Protein AF-A0A2X3K060-F1 (afdb_monomer)

Radius of gyration: 21.38 Å; Cα contacts (8 Å, |Δi|>4): 29; chains: 1; bounding box: 32×46×53 Å

Secondary structure (DSSP, 8-state):
-HHHHHHHHSS--HHHHHHHHHHHHSHHHHHHHHHHHHHHHHHHHHHHHHHHHHHHHTT-SS--THHHH--SS-------TTS-HHHHHHHHTTS--SS----------

pLDDT: mean 72.12, std 21.75, range [24.77, 96.31]

Organism: Escherichia coli (NCBI:txid562)

Sequence (109 aa):
MKAAIRANYSNPPAHGASVVATILSNDALRAIWEQELTDMRQRIQRMRQLFVNTLQEKGANRDFSFIIKQNGMFSFSGPDKRTSAASARRVWRICGCFWSRKCGRDDTR

InterPro domains:
  IPR000796 Aspartate/other aminotransferase [PTHR11879] (1-81)
  IPR004839 Aminotransferase, class I/classII, large domain [PF00155] (1-87)
  IPR015421 Pyridoxal phosphate-dependent transferase, major domain [G3DSA:3.40.640.10] (1-41)
  IPR015422 Pyridoxal phosphate-dependent transferase, small domain [G3DSA:3.90.1150.10] (42-82)
  IPR015424 Pyridoxal phosphate-dependent transferase [SSF53383] (2-81)

Structure (mmCIF, N/CA/C/O backbone):
data_AF-A0A2X3K060-F1
#
_entry.id   AF-A0A2X3K060-F1
#
loop_
_atom_site.group_PDB
_atom_site.id
_atom_site.type_symbol
_atom_site.label_atom_id
_atom_site.label_alt_id
_atom_site.label_comp_id
_atom_site.label_asym_id
_atom_site.label_entity_id
_atom_site.label_seq_id
_atom_site.pdbx_PDB_ins_code
_atom_site.Cartn_x
_atom_site.Cartn_y
_atom_site.Cartn_z
_atom_site.occupancy
_atom_site.B_iso_or_equiv
_atom_site.auth_seq_id
_atom_site.auth_comp_id
_atom_site.auth_asym_id
_atom_site.auth_atom_id
_atom_site.pdbx_PDB_model_num
ATOM 1 N N . MET A 1 1 ? -0.025 16.633 -23.215 1.00 60.78 1 MET A N 1
ATOM 2 C CA . MET A 1 1 ? 0.794 16.226 -22.045 1.00 60.78 1 MET A CA 1
ATOM 3 C C . MET A 1 1 ? 2.287 16.555 -22.195 1.00 60.78 1 MET A C 1
ATOM 5 O O . MET A 1 1 ? 2.827 17.188 -21.300 1.00 60.78 1 MET A O 1
ATOM 9 N N . LYS A 1 2 ? 2.953 16.229 -23.321 1.00 62.44 2 LYS A N 1
ATOM 10 C CA . LYS A 1 2 ? 4.398 16.504 -23.537 1.00 62.44 2 LYS A CA 1
ATOM 11 C C . LYS A 1 2 ? 4.820 17.985 -23.414 1.00 62.44 2 LYS A C 1
ATOM 13 O O . LYS A 1 2 ? 5.888 18.257 -22.877 1.00 62.44 2 LYS A O 1
ATOM 18 N N . ALA A 1 3 ? 3.989 18.934 -23.861 1.00 73.38 3 ALA A N 1
ATOM 19 C CA . ALA A 1 3 ? 4.307 20.369 -23.804 1.00 73.38 3 ALA A CA 1
ATOM 20 C C . ALA A 1 3 ? 4.412 20.921 -22.365 1.00 73.38 3 ALA A C 1
ATOM 22 O O . ALA A 1 3 ? 5.342 21.659 -22.060 1.00 73.38 3 ALA A O 1
ATOM 23 N N . ALA A 1 4 ? 3.516 20.503 -21.463 1.00 71.19 4 ALA A N 1
ATOM 24 C CA . ALA A 1 4 ? 3.521 20.936 -20.061 1.00 71.19 4 ALA A CA 1
ATOM 25 C C . ALA A 1 4 ? 4.724 20.383 -19.273 1.00 71.19 4 ALA A C 1
ATOM 27 O O . ALA A 1 4 ? 5.304 21.084 -18.454 1.00 71.19 4 ALA A O 1
ATOM 28 N N . ILE A 1 5 ? 5.138 19.145 -19.565 1.00 76.06 5 ILE A N 1
ATOM 29 C CA . ILE A 1 5 ? 6.304 18.493 -18.944 1.00 76.06 5 ILE A CA 1
ATOM 30 C C . ILE A 1 5 ? 7.594 19.234 -19.306 1.00 76.06 5 ILE A C 1
ATOM 32 O O . ILE A 1 5 ? 8.395 19.562 -18.431 1.00 76.06 5 ILE A O 1
ATOM 36 N N . ARG A 1 6 ? 7.755 19.561 -20.595 1.00 74.19 6 ARG A N 1
ATOM 37 C CA . ARG A 1 6 ? 8.917 20.301 -21.099 1.00 74.19 6 ARG A CA 1
ATOM 38 C C . ARG A 1 6 ? 9.041 21.687 -20.468 1.00 74.19 6 ARG A C 1
ATOM 40 O O . ARG A 1 6 ? 10.147 22.091 -20.136 1.00 74.19 6 ARG A O 1
ATOM 47 N N . ALA A 1 7 ? 7.916 22.376 -20.283 1.00 75.31 7 ALA A N 1
ATOM 48 C CA . ALA A 1 7 ? 7.878 23.708 -19.685 1.00 75.31 7 ALA A CA 1
ATOM 49 C C . ALA A 1 7 ? 8.107 23.714 -18.162 1.00 75.31 7 ALA A C 1
ATOM 51 O O . ALA A 1 7 ? 8.537 24.728 -17.627 1.00 75.31 7 ALA A O 1
ATOM 52 N N . ASN A 1 8 ? 7.810 22.615 -17.460 1.00 78.38 8 ASN A N 1
ATOM 53 C CA . ASN A 1 8 ? 7.853 22.573 -15.997 1.00 78.38 8 ASN A CA 1
ATOM 54 C C . ASN A 1 8 ? 9.169 21.988 -15.454 1.00 78.38 8 ASN A C 1
ATOM 56 O O . ASN A 1 8 ? 9.766 22.559 -14.549 1.00 78.38 8 ASN A O 1
ATOM 60 N N . TYR A 1 9 ? 9.646 20.877 -16.025 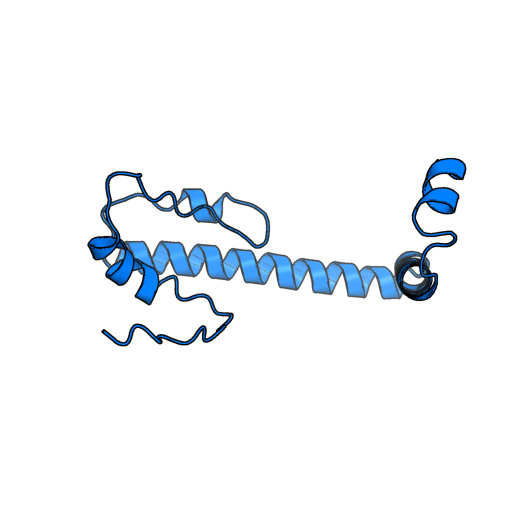1.00 79.06 9 TYR A N 1
ATOM 61 C CA . TYR A 1 9 ? 10.873 20.208 -15.565 1.00 79.06 9 TYR A CA 1
ATOM 62 C C . TYR A 1 9 ? 11.679 19.541 -16.696 1.00 79.06 9 TYR A C 1
ATOM 64 O O . TYR A 1 9 ? 12.569 18.735 -16.436 1.00 79.06 9 TYR A O 1
ATOM 72 N N . SER A 1 10 ? 11.406 19.896 -17.958 1.00 77.88 10 SER A N 1
ATOM 73 C CA . SER A 1 10 ? 12.077 19.398 -19.170 1.00 77.88 10 SER A CA 1
ATOM 74 C C . SER A 1 10 ? 11.912 17.895 -19.424 1.00 77.88 10 SER A C 1
ATOM 76 O O . SER A 1 10 ? 11.109 17.502 -20.276 1.00 77.88 10 SER A O 1
ATOM 78 N N . ASN A 1 11 ? 12.643 17.055 -18.688 1.00 66.19 11 ASN A N 1
ATOM 79 C CA . ASN A 1 11 ? 12.647 15.607 -18.850 1.00 66.19 11 ASN A CA 1
ATOM 80 C C . ASN A 1 11 ? 12.475 14.922 -17.484 1.00 66.19 11 ASN A C 1
ATOM 82 O O . ASN A 1 11 ? 13.219 15.239 -16.554 1.00 66.19 11 ASN A O 1
ATOM 86 N N . PRO A 1 12 ? 11.512 13.995 -17.322 1.00 75.50 12 PRO A N 1
ATOM 87 C CA . PRO A 1 12 ? 11.339 13.274 -16.065 1.00 75.50 12 PRO A CA 1
ATOM 88 C C . PRO A 1 12 ? 12.579 12.443 -15.696 1.00 75.50 12 PRO A C 1
ATOM 90 O O . PRO A 1 12 ? 13.260 11.923 -16.584 1.00 75.50 12 PRO A O 1
ATOM 93 N N . PRO A 1 13 ? 12.854 12.257 -14.391 1.00 79.88 13 PRO A N 1
ATOM 94 C CA . PRO A 1 13 ? 13.937 11.395 -13.930 1.00 79.88 13 PRO A CA 1
ATOM 95 C C . PRO A 1 13 ? 13.685 9.939 -14.350 1.00 79.88 13 PRO A C 1
ATOM 97 O O . PRO A 1 13 ? 12.710 9.311 -13.940 1.00 79.88 13 PRO A O 1
ATOM 100 N N . ALA A 1 14 ? 14.581 9.397 -15.177 1.00 79.75 14 ALA A N 1
ATOM 101 C CA . ALA A 1 14 ? 14.394 8.099 -15.829 1.00 79.75 14 ALA A CA 1
ATOM 102 C C . ALA A 1 14 ? 14.620 6.894 -14.900 1.00 79.75 14 ALA A C 1
ATOM 104 O O . ALA A 1 14 ? 14.029 5.836 -15.106 1.00 79.75 14 ALA A O 1
ATOM 105 N N . HIS A 1 15 ? 15.462 7.039 -13.873 1.00 82.69 15 HIS A N 1
ATOM 106 C CA . HIS A 1 15 ? 15.912 5.903 -13.067 1.00 82.69 15 HIS A CA 1
ATOM 107 C C . HIS A 1 15 ? 14.765 5.217 -12.308 1.00 82.69 15 HIS A C 1
ATOM 109 O O . HIS A 1 15 ? 14.599 4.007 -12.424 1.00 82.69 15 HIS A O 1
ATOM 115 N N . GLY A 1 16 ? 13.917 5.980 -11.608 1.00 85.94 16 GLY A N 1
ATOM 116 C CA . GLY A 1 16 ? 12.787 5.411 -10.863 1.00 85.94 16 GLY A CA 1
ATOM 117 C C . GLY A 1 16 ? 11.764 4.720 -11.769 1.00 85.94 16 GLY A C 1
ATOM 118 O O . GLY A 1 16 ? 11.301 3.626 -11.462 1.00 85.94 16 GLY A O 1
ATOM 119 N N . ALA A 1 17 ? 11.470 5.318 -12.927 1.00 86.81 17 ALA A N 1
ATOM 120 C CA . ALA A 1 17 ? 10.583 4.715 -13.919 1.00 86.81 17 ALA A CA 1
ATOM 121 C C . ALA A 1 17 ? 11.170 3.416 -14.502 1.00 86.81 17 ALA A C 1
ATOM 123 O O . ALA A 1 17 ? 10.441 2.445 -14.678 1.00 86.81 17 ALA A O 1
ATOM 124 N N . SER A 1 18 ? 12.484 3.378 -14.747 1.00 88.00 18 SER A N 1
ATOM 125 C CA . SER A 1 18 ? 13.189 2.190 -15.246 1.00 88.00 18 SER A CA 1
ATOM 126 C C . SER A 1 18 ? 13.178 1.030 -14.243 1.00 88.00 18 SER A C 1
ATOM 128 O O . SER A 1 18 ? 12.918 -0.115 -14.618 1.00 88.00 18 SER A O 1
ATOM 130 N N . VAL A 1 19 ? 13.373 1.318 -12.951 1.00 90.31 19 VAL A N 1
ATOM 131 C CA . VAL A 1 19 ? 13.289 0.305 -11.884 1.00 90.31 19 VAL A CA 1
ATOM 132 C C . VAL A 1 19 ? 11.882 -0.286 -11.811 1.00 90.31 19 VAL A C 1
ATOM 134 O O . VAL A 1 19 ? 11.726 -1.505 -11.836 1.00 90.31 19 VAL A O 1
ATOM 137 N N . VAL A 1 20 ? 10.849 0.562 -11.796 1.00 90.81 20 VAL A N 1
ATOM 138 C CA . VAL A 1 20 ? 9.452 0.100 -11.776 1.00 90.81 20 VAL A CA 1
ATOM 139 C C . VAL A 1 20 ? 9.122 -0.709 -13.033 1.00 90.81 20 VAL A C 1
ATOM 141 O O . VAL A 1 20 ? 8.498 -1.761 -12.931 1.00 90.81 20 VAL A O 1
ATOM 144 N N . ALA A 1 21 ? 9.583 -0.277 -14.210 1.00 90.88 21 ALA A N 1
ATOM 145 C CA . ALA A 1 21 ? 9.387 -1.020 -15.452 1.00 90.88 21 ALA A CA 1
ATOM 146 C C . ALA A 1 21 ? 10.057 -2.404 -15.411 1.00 90.88 21 ALA A C 1
ATOM 148 O O . ALA A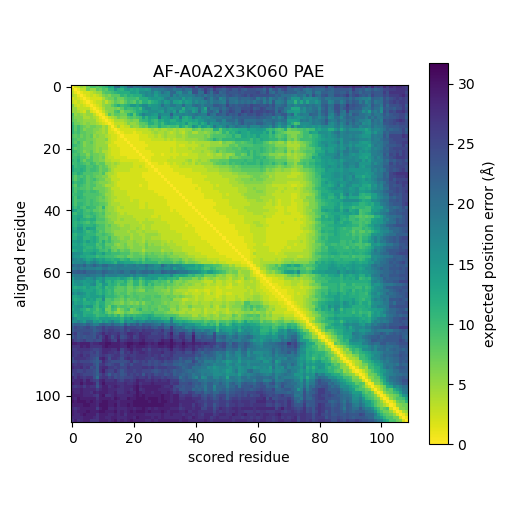 1 21 ? 9.444 -3.390 -15.813 1.00 90.88 21 ALA A O 1
ATOM 149 N N . THR A 1 22 ? 11.278 -2.500 -14.877 1.00 91.19 22 THR A N 1
ATOM 150 C CA . THR A 1 22 ? 11.992 -3.778 -14.704 1.0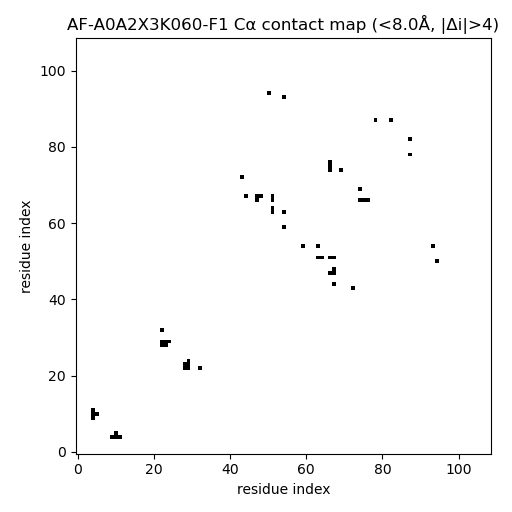0 91.19 22 THR A CA 1
ATOM 151 C C . THR A 1 22 ? 11.231 -4.730 -13.780 1.00 91.19 22 THR A C 1
ATOM 153 O O . THR A 1 22 ? 11.065 -5.901 -14.105 1.00 91.19 22 THR A O 1
ATOM 156 N N . ILE A 1 23 ? 10.719 -4.229 -12.652 1.00 92.12 23 ILE A N 1
ATOM 157 C CA . ILE A 1 23 ? 9.966 -5.042 -11.686 1.00 92.12 23 ILE A CA 1
ATOM 158 C C . ILE A 1 23 ? 8.647 -5.535 -12.293 1.00 92.12 23 ILE A C 1
ATOM 160 O O . ILE A 1 23 ? 8.299 -6.698 -12.135 1.00 92.12 23 ILE A O 1
ATOM 164 N N . LEU A 1 24 ? 7.916 -4.668 -13.002 1.00 92.12 24 LEU A N 1
ATOM 165 C CA . LEU A 1 24 ? 6.592 -4.999 -13.539 1.00 92.12 24 LEU A CA 1
ATOM 166 C C . LEU A 1 24 ? 6.625 -5.825 -14.834 1.00 92.12 24 LEU A C 1
ATOM 168 O O . LEU A 1 24 ? 5.611 -6.430 -15.172 1.00 92.12 24 LEU A O 1
ATOM 172 N N . SER A 1 25 ? 7.746 -5.831 -15.561 1.00 93.75 25 SER A N 1
ATOM 173 C CA . SER A 1 25 ? 7.914 -6.597 -16.809 1.00 93.75 25 SER A CA 1
ATOM 174 C C . SER A 1 25 ? 8.384 -8.038 -16.599 1.00 93.75 25 SER A C 1
ATOM 176 O O . SER A 1 25 ? 8.342 -8.826 -17.539 1.00 93.75 25 SER A O 1
ATOM 178 N N . ASN A 1 26 ? 8.819 -8.392 -15.388 1.00 94.88 26 ASN A N 1
ATOM 179 C CA . ASN A 1 26 ? 9.236 -9.742 -15.029 1.00 94.88 26 ASN A CA 1
ATOM 180 C C . ASN A 1 26 ? 8.259 -10.329 -14.004 1.00 94.88 26 ASN A C 1
ATOM 182 O O . ASN A 1 26 ? 8.184 -9.847 -12.874 1.00 94.88 26 ASN A O 1
ATOM 186 N N . ASP A 1 27 ? 7.556 -11.399 -14.377 1.00 94.69 27 ASP A N 1
ATOM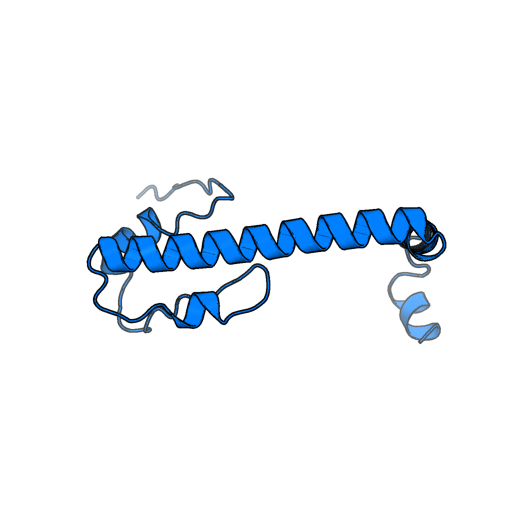 187 C CA . ASP A 1 27 ? 6.514 -12.012 -13.544 1.00 94.69 27 ASP A CA 1
ATOM 188 C C . ASP A 1 27 ? 7.027 -12.483 -12.173 1.00 94.69 27 ASP A C 1
ATOM 190 O O . ASP A 1 27 ? 6.324 -12.346 -11.172 1.00 94.69 27 ASP A O 1
ATOM 194 N N . ALA A 1 28 ? 8.269 -12.971 -12.089 1.00 95.19 28 ALA A N 1
ATOM 195 C CA . ALA A 1 28 ? 8.858 -13.398 -10.820 1.00 95.19 28 ALA A CA 1
ATOM 196 C C . ALA A 1 28 ? 9.139 -12.204 -9.893 1.00 95.19 28 ALA A C 1
ATOM 198 O O . ALA A 1 28 ? 8.825 -12.252 -8.703 1.00 95.19 28 ALA A O 1
ATOM 199 N N . LEU A 1 29 ? 9.689 -11.109 -10.433 1.00 94.94 29 LEU A N 1
ATOM 200 C CA . LEU A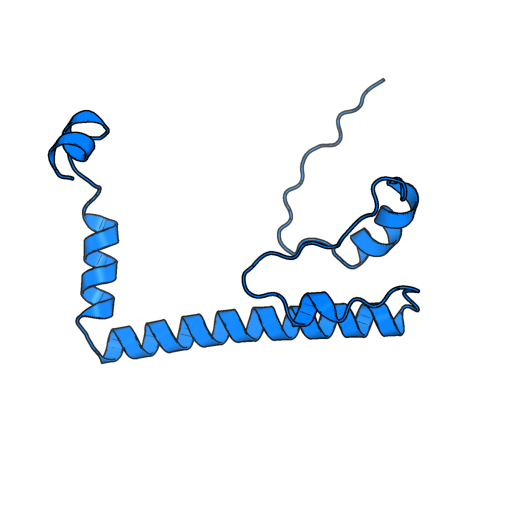 1 29 ? 9.940 -9.887 -9.657 1.00 94.94 29 LEU A CA 1
ATOM 201 C C . LEU A 1 29 ? 8.635 -9.212 -9.236 1.00 94.94 29 LEU A C 1
ATOM 203 O O . LEU A 1 29 ? 8.519 -8.731 -8.108 1.00 94.94 29 LEU A O 1
ATOM 207 N N . ARG A 1 30 ? 7.638 -9.218 -10.121 1.00 95.12 30 ARG A N 1
ATOM 208 C CA . ARG A 1 30 ? 6.304 -8.709 -9.828 1.00 95.12 30 ARG A CA 1
ATOM 209 C C . ARG A 1 30 ? 5.642 -9.489 -8.696 1.00 95.12 30 ARG A C 1
ATOM 211 O O . ARG A 1 30 ? 5.096 -8.862 -7.793 1.00 95.12 30 ARG A O 1
ATOM 218 N N . ALA A 1 31 ? 5.718 -10.819 -8.711 1.00 95.88 31 ALA A N 1
ATOM 219 C CA . ALA A 1 31 ? 5.151 -11.650 -7.652 1.00 95.88 31 ALA A CA 1
ATOM 220 C C . ALA A 1 31 ? 5.780 -11.342 -6.282 1.00 95.88 31 ALA A C 1
ATOM 222 O O . ALA A 1 31 ? 5.061 -11.194 -5.295 1.00 95.88 31 ALA A O 1
ATOM 223 N N . ILE A 1 32 ? 7.106 -11.168 -6.227 1.00 96.25 32 ILE A N 1
ATOM 224 C CA . ILE A 1 32 ? 7.813 -10.765 -4.998 1.00 96.25 32 ILE A CA 1
ATOM 225 C C . ILE A 1 32 ? 7.323 -9.392 -4.524 1.00 96.25 32 ILE A C 1
ATOM 227 O O . ILE A 1 32 ? 6.968 -9.224 -3.359 1.00 96.25 32 ILE A O 1
ATOM 231 N N . TRP A 1 33 ? 7.242 -8.420 -5.432 1.00 96.31 33 TRP A N 1
ATOM 232 C CA . TRP A 1 33 ? 6.783 -7.071 -5.109 1.00 96.31 33 TRP A CA 1
ATOM 233 C C . TRP A 1 33 ? 5.330 -7.040 -4.603 1.00 96.31 33 TRP A C 1
ATOM 235 O O . TRP A 1 33 ? 5.028 -6.375 -3.610 1.00 96.31 33 TRP A O 1
ATOM 245 N N . GLU A 1 34 ? 4.421 -7.785 -5.237 1.00 95.38 34 GLU A N 1
ATOM 246 C CA . GLU A 1 34 ? 3.020 -7.896 -4.808 1.00 95.38 34 GLU A CA 1
ATOM 247 C C . GLU A 1 34 ? 2.883 -8.593 -3.444 1.00 95.38 34 GLU A C 1
ATOM 249 O O . GLU A 1 34 ? 2.036 -8.201 -2.628 1.00 95.38 34 GLU A O 1
ATOM 254 N N . GLN A 1 35 ? 3.737 -9.584 -3.172 1.00 96.31 35 GLN A N 1
ATOM 255 C CA . GLN A 1 35 ? 3.805 -10.259 -1.880 1.00 96.31 35 GLN A CA 1
ATOM 256 C C . GLN A 1 35 ? 4.254 -9.294 -0.776 1.00 96.31 35 GLN A C 1
ATOM 258 O O . GLN A 1 35 ? 3.546 -9.133 0.221 1.00 96.31 35 GLN A O 1
ATOM 263 N N . GLU A 1 36 ? 5.359 -8.573 -0.976 1.00 94.81 36 GLU A N 1
ATOM 264 C CA . GLU A 1 36 ? 5.859 -7.591 -0.005 1.00 94.81 36 GLU A CA 1
ATOM 265 C C . GLU A 1 36 ? 4.827 -6.491 0.281 1.00 94.81 36 GLU A C 1
ATOM 267 O O . GLU A 1 36 ? 4.560 -6.150 1.441 1.00 94.81 36 GLU A O 1
ATOM 272 N N . LEU A 1 37 ? 4.178 -5.962 -0.763 1.00 94.62 37 LEU A N 1
ATOM 273 C CA . LEU A 1 37 ? 3.106 -4.979 -0.606 1.00 94.62 37 LEU A CA 1
ATOM 274 C C . LEU A 1 37 ? 1.917 -5.540 0.180 1.00 94.62 37 LEU A C 1
ATOM 276 O O . LEU A 1 37 ? 1.333 -4.841 1.018 1.00 94.62 37 LEU A O 1
ATOM 280 N N . THR A 1 38 ? 1.556 -6.798 -0.071 1.00 94.00 38 THR A N 1
ATOM 281 C CA . THR A 1 38 ? 0.487 -7.478 0.661 1.00 94.00 38 THR A CA 1
ATOM 282 C C . THR A 1 38 ? 0.838 -7.627 2.134 1.00 94.00 38 THR A C 1
ATOM 284 O O . THR A 1 38 ? 0.003 -7.296 2.981 1.00 94.00 38 THR A O 1
ATOM 287 N N . ASP A 1 39 ? 2.066 -8.018 2.457 1.00 94.44 39 ASP A N 1
ATOM 288 C CA . ASP A 1 39 ? 2.527 -8.178 3.835 1.00 94.44 39 ASP A CA 1
ATOM 289 C C . ASP A 1 39 ? 2.549 -6.846 4.587 1.00 94.44 39 ASP A C 1
ATOM 291 O O . ASP A 1 39 ? 2.079 -6.753 5.729 1.00 94.44 39 ASP A O 1
ATOM 295 N N . MET A 1 40 ? 3.003 -5.773 3.933 1.00 92.62 40 MET A N 1
ATOM 296 C CA . MET A 1 40 ? 2.951 -4.423 4.495 1.00 92.62 40 MET A CA 1
ATOM 297 C C . MET A 1 40 ? 1.511 -3.974 4.768 1.00 92.62 40 MET A C 1
ATOM 299 O O . MET A 1 40 ? 1.221 -3.450 5.851 1.00 92.62 40 MET A O 1
ATOM 303 N N . ARG A 1 41 ? 0.591 -4.213 3.823 1.00 92.12 41 ARG A N 1
ATOM 304 C CA . ARG A 1 41 ? -0.840 -3.906 3.980 1.00 92.12 41 ARG A CA 1
ATOM 305 C C . ARG A 1 41 ? -1.450 -4.685 5.143 1.00 92.12 41 ARG A C 1
ATOM 307 O O . ARG A 1 41 ? -2.128 -4.097 5.985 1.00 92.12 41 ARG A O 1
ATOM 314 N N . GLN A 1 42 ? -1.185 -5.986 5.226 1.00 92.62 42 GLN A N 1
ATOM 315 C CA . GLN A 1 42 ? -1.672 -6.819 6.323 1.00 92.62 42 GLN A CA 1
ATOM 316 C C . GLN A 1 42 ? -1.102 -6.364 7.670 1.00 92.62 42 GLN A C 1
ATOM 318 O O . GLN A 1 42 ? -1.830 -6.327 8.662 1.00 92.62 42 GLN A O 1
ATOM 323 N N . ARG A 1 43 ? 0.173 -5.957 7.724 1.00 93.12 43 ARG A N 1
ATOM 324 C CA . ARG A 1 43 ? 0.786 -5.417 8.944 1.00 93.12 43 ARG A CA 1
ATOM 325 C C . ARG A 1 43 ? 0.065 -4.162 9.429 1.00 93.12 43 ARG A C 1
ATOM 327 O O . ARG A 1 43 ? -0.230 -4.067 10.618 1.00 93.12 43 ARG A O 1
ATOM 334 N N . ILE A 1 44 ? -0.250 -3.229 8.528 1.00 90.25 44 ILE A N 1
ATOM 335 C CA . ILE A 1 44 ? -1.026 -2.024 8.866 1.00 90.25 44 ILE A CA 1
ATOM 336 C C . ILE A 1 44 ? -2.396 -2.420 9.428 1.00 90.25 44 ILE A C 1
ATOM 338 O O . ILE A 1 44 ? -2.792 -1.909 10.475 1.00 90.25 44 ILE A O 1
ATOM 342 N N . GLN A 1 45 ? -3.086 -3.373 8.796 1.00 90.50 45 GLN A N 1
ATOM 343 C CA . GLN A 1 45 ? -4.393 -3.833 9.269 1.00 90.50 45 GLN A CA 1
ATOM 344 C C . GLN A 1 45 ? -4.324 -4.470 10.663 1.00 90.50 45 GLN A C 1
ATOM 346 O O . GLN A 1 45 ? -5.144 -4.158 11.526 1.00 90.50 45 GLN A O 1
ATOM 351 N N . ARG A 1 46 ? -3.309 -5.303 10.925 1.00 91.19 46 ARG A N 1
ATOM 352 C CA . ARG A 1 46 ? -3.080 -5.894 12.254 1.00 91.19 46 ARG A CA 1
ATOM 353 C C . ARG A 1 46 ? -2.856 -4.824 13.322 1.00 91.19 46 ARG A C 1
ATOM 355 O O . ARG A 1 46 ? -3.419 -4.923 14.407 1.00 91.19 46 ARG A O 1
ATOM 362 N N . MET A 1 47 ? -2.084 -3.781 13.014 1.00 90.12 47 MET A N 1
ATOM 363 C CA . MET A 1 47 ? -1.855 -2.669 13.946 1.00 90.12 47 MET A CA 1
ATOM 364 C C . MET A 1 47 ? -3.122 -1.861 14.221 1.00 90.12 47 MET A C 1
ATOM 366 O O . MET A 1 47 ? -3.351 -1.476 15.364 1.00 90.12 47 MET A O 1
ATOM 370 N N . ARG A 1 48 ? -3.984 -1.664 13.217 1.00 89.19 48 ARG A N 1
ATOM 371 C CA . ARG A 1 48 ? -5.298 -1.025 13.401 1.00 89.19 48 ARG A CA 1
ATOM 372 C C . ARG A 1 48 ? -6.194 -1.834 14.333 1.00 89.19 48 ARG A C 1
ATOM 374 O O . ARG A 1 48 ? -6.803 -1.259 15.231 1.00 89.19 48 ARG A O 1
ATOM 381 N N . GLN A 1 49 ? -6.238 -3.154 14.155 1.00 89.19 49 GLN A N 1
ATOM 382 C CA . GLN A 1 49 ? -7.020 -4.034 15.021 1.00 89.19 49 GLN A CA 1
ATOM 383 C C . GLN A 1 49 ? -6.497 -4.020 16.460 1.00 89.19 49 GLN A C 1
ATOM 385 O O . GLN A 1 49 ? -7.271 -3.819 17.392 1.00 89.19 49 GLN A O 1
ATOM 390 N N . LEU A 1 50 ? -5.180 -4.170 16.640 1.00 89.25 50 LEU A N 1
ATOM 391 C CA . LEU A 1 50 ? -4.545 -4.123 17.957 1.00 89.25 50 LEU A CA 1
ATOM 392 C C . LEU A 1 50 ? -4.821 -2.790 18.663 1.00 89.25 50 LEU A C 1
ATOM 394 O O . LEU A 1 50 ? -5.125 -2.755 19.853 1.00 89.25 50 LEU A O 1
ATOM 398 N N . PHE A 1 51 ? -4.760 -1.688 17.920 1.00 86.81 51 PHE A N 1
ATOM 399 C CA . PHE A 1 51 ? -5.043 -0.364 18.449 1.00 86.81 51 PHE A CA 1
ATOM 400 C C . PHE A 1 51 ? -6.494 -0.219 18.942 1.00 86.81 51 PHE A C 1
ATOM 402 O O . PHE A 1 51 ? -6.719 0.264 20.048 1.00 86.81 51 PHE A O 1
ATOM 409 N N . VAL A 1 52 ? -7.487 -0.675 18.173 1.00 87.25 52 VAL A N 1
ATOM 410 C CA . VAL A 1 52 ? -8.893 -0.617 18.613 1.00 87.25 52 VAL A CA 1
ATOM 411 C C . VAL A 1 52 ? -9.146 -1.534 19.811 1.00 87.25 52 VAL A C 1
ATOM 413 O O . VAL A 1 52 ? -9.792 -1.104 20.765 1.00 87.25 52 VAL A O 1
ATOM 416 N N . ASN A 1 53 ? -8.588 -2.748 19.808 1.00 87.56 53 ASN A N 1
ATOM 417 C CA . ASN A 1 53 ? -8.730 -3.692 20.921 1.00 87.56 53 ASN A CA 1
ATOM 418 C C . ASN A 1 53 ? -8.144 -3.114 22.219 1.00 87.56 53 ASN A C 1
ATOM 420 O O . ASN A 1 53 ? -8.816 -3.077 23.246 1.00 87.56 53 ASN A O 1
ATOM 424 N N . THR A 1 54 ? -6.924 -2.570 22.161 1.00 86.69 54 THR A N 1
ATOM 425 C CA . THR A 1 54 ? -6.278 -1.959 23.336 1.00 86.69 54 THR A CA 1
ATOM 426 C C . THR A 1 54 ? -7.034 -0.732 23.851 1.00 86.69 54 THR A C 1
ATOM 428 O O . THR A 1 54 ? -7.084 -0.510 25.059 1.00 86.69 54 THR A O 1
ATOM 431 N N . LEU A 1 55 ? -7.672 0.063 22.984 1.00 84.88 55 LEU A N 1
ATOM 432 C CA . LEU A 1 55 ? -8.536 1.162 23.431 1.00 84.88 55 LEU A CA 1
ATOM 433 C C . LEU A 1 55 ? -9.802 0.671 24.142 1.00 84.88 55 LEU A C 1
ATOM 435 O O . LEU A 1 55 ? -10.201 1.272 25.141 1.00 84.88 55 LEU A O 1
ATOM 439 N N . GLN A 1 56 ? -10.416 -0.408 23.651 1.00 83.50 56 GLN A N 1
ATOM 440 C CA . GLN A 1 56 ? -11.575 -1.028 24.297 1.00 83.50 56 GLN A CA 1
ATOM 441 C C . GLN A 1 56 ? -11.201 -1.569 25.684 1.00 83.50 56 GLN A C 1
ATOM 443 O O . GLN A 1 56 ? -11.873 -1.249 26.662 1.00 83.50 56 GLN A O 1
ATOM 448 N N . GLU A 1 57 ? -10.076 -2.280 25.800 1.00 84.75 57 GLU A N 1
ATOM 449 C CA . GLU A 1 57 ? -9.546 -2.778 27.080 1.00 84.75 57 GLU A CA 1
ATOM 450 C C . GLU A 1 57 ? -9.254 -1.654 28.083 1.00 84.75 57 GLU A C 1
ATOM 452 O O . GLU A 1 57 ? -9.441 -1.813 29.288 1.00 84.75 57 GLU A O 1
ATOM 457 N N . LYS A 1 58 ? -8.798 -0.492 27.601 1.00 83.44 58 LYS A N 1
ATOM 458 C CA . LYS A 1 58 ? -8.519 0.684 28.441 1.00 83.44 58 LYS A CA 1
ATOM 459 C C . LYS A 1 58 ? -9.769 1.505 28.782 1.00 83.44 58 LYS A C 1
ATOM 461 O O . LYS A 1 58 ? -9.632 2.564 29.395 1.00 83.44 58 LYS A O 1
ATOM 466 N N . GLY A 1 59 ? -10.964 1.035 28.418 1.00 80.88 59 GLY A N 1
ATOM 467 C CA . GLY A 1 59 ? -12.235 1.664 28.777 1.00 80.88 59 GLY A CA 1
ATOM 468 C C . GLY A 1 59 ? -12.519 2.950 28.003 1.00 80.88 59 GLY A C 1
ATOM 469 O O . GLY A 1 59 ? -13.084 3.898 28.552 1.00 80.88 59 GLY A O 1
ATOM 470 N N . ALA A 1 60 ? -12.086 3.037 26.743 1.00 76.38 60 ALA A N 1
ATOM 471 C CA . ALA A 1 60 ? -12.386 4.201 25.926 1.00 76.38 60 ALA A CA 1
ATOM 472 C C . ALA A 1 60 ? -13.904 4.317 25.686 1.00 76.38 60 ALA A C 1
ATOM 474 O O . ALA A 1 60 ? -14.536 3.419 25.146 1.00 76.38 60 ALA A O 1
ATOM 475 N N . ASN A 1 61 ? -14.484 5.459 26.061 1.00 71.88 61 ASN A N 1
ATOM 476 C CA . ASN A 1 61 ? -15.937 5.677 26.080 1.00 71.88 61 ASN A CA 1
ATOM 477 C C . ASN A 1 61 ? -16.572 5.887 24.684 1.00 71.88 61 ASN A C 1
ATOM 479 O O . ASN A 1 61 ? -17.743 6.235 24.571 1.00 71.88 61 ASN A O 1
ATOM 483 N N . ARG A 1 62 ? -15.788 5.763 23.606 1.00 75.88 62 ARG A N 1
ATOM 484 C CA . ARG A 1 62 ? -16.206 6.032 22.223 1.00 75.88 62 ARG A CA 1
ATOM 485 C C . ARG A 1 62 ? -15.877 4.827 21.354 1.00 75.88 62 ARG A C 1
ATOM 487 O O . ARG A 1 62 ? -14.832 4.211 21.539 1.00 75.88 62 ARG A O 1
ATOM 494 N N . ASP A 1 63 ? -16.735 4.536 20.381 1.00 80.00 63 ASP A N 1
ATOM 495 C CA . ASP A 1 63 ? -16.457 3.491 19.402 1.00 80.00 63 ASP A CA 1
ATOM 496 C C . ASP A 1 63 ? -15.372 3.939 18.405 1.00 80.00 63 ASP A C 1
ATOM 498 O O . ASP A 1 63 ? -15.515 4.948 17.711 1.00 80.00 63 ASP A O 1
ATOM 502 N N . PHE A 1 64 ? -14.286 3.167 18.341 1.00 81.50 64 PHE A N 1
ATOM 503 C CA . PHE A 1 64 ? -13.167 3.348 17.413 1.00 81.50 64 PHE A CA 1
ATOM 504 C C . PHE A 1 64 ? -13.161 2.317 16.272 1.00 81.50 64 PHE A C 1
ATOM 506 O O . PHE A 1 64 ? -12.205 2.272 15.495 1.00 81.50 64 PHE A O 1
ATOM 513 N N . SER A 1 65 ? -14.225 1.519 16.113 1.00 82.12 65 SER A N 1
ATOM 514 C CA . SER A 1 65 ? -14.362 0.499 15.059 1.00 82.12 65 SER A CA 1
ATOM 515 C C . SER A 1 65 ? -14.134 1.041 13.640 1.00 82.12 65 SER A C 1
ATOM 517 O O . SER A 1 65 ? -13.662 0.325 12.753 1.00 82.12 65 SER A O 1
ATOM 519 N N . PHE A 1 66 ? -14.393 2.333 13.418 1.00 84.62 66 PHE A N 1
ATOM 520 C CA . PHE A 1 66 ? -14.169 3.002 12.139 1.00 84.62 66 PHE A CA 1
ATOM 521 C C . PHE A 1 66 ? -12.690 3.022 11.706 1.00 84.62 66 PHE A C 1
ATOM 523 O O . PHE A 1 66 ? -12.419 3.079 10.509 1.00 84.62 66 PHE A O 1
ATOM 530 N N . ILE A 1 67 ? -11.727 2.935 12.634 1.00 84.88 67 ILE A N 1
ATOM 531 C CA . ILE A 1 67 ? -10.283 2.936 12.324 1.00 84.88 67 ILE A CA 1
ATOM 532 C C . ILE A 1 67 ? -9.864 1.658 11.586 1.00 84.88 67 ILE A C 1
ATOM 534 O O . ILE A 1 67 ? -8.968 1.701 10.740 1.00 84.88 67 ILE A O 1
ATOM 538 N N . ILE A 1 68 ? -10.530 0.534 11.870 1.00 85.06 68 ILE A N 1
ATOM 539 C CA . ILE A 1 68 ? -10.286 -0.761 11.211 1.00 85.06 68 ILE A CA 1
ATOM 540 C C . ILE A 1 68 ? -10.812 -0.752 9.771 1.00 85.06 68 ILE A C 1
ATOM 542 O O . ILE A 1 68 ? -10.245 -1.410 8.903 1.00 85.06 68 ILE A O 1
ATOM 546 N N . LYS A 1 69 ? -11.890 -0.003 9.513 1.00 85.62 69 LYS A N 1
ATOM 547 C CA . LYS A 1 69 ? -12.531 0.093 8.191 1.00 85.62 69 LYS A CA 1
ATOM 548 C C . LYS A 1 69 ? -11.811 1.058 7.241 1.00 85.62 69 LYS A C 1
ATOM 550 O O . LYS A 1 69 ? -12.096 1.058 6.047 1.00 85.62 69 LYS A O 1
ATOM 555 N N . GLN A 1 70 ? -10.921 1.908 7.756 1.00 84.88 70 GLN A N 1
ATOM 556 C CA . GLN A 1 70 ? -10.171 2.869 6.948 1.00 84.88 70 GLN A CA 1
ATOM 557 C C . GLN A 1 70 ? -8.995 2.200 6.230 1.00 84.88 70 GLN A C 1
ATOM 559 O O . GLN A 1 70 ? -8.205 1.481 6.838 1.00 84.88 70 GLN A O 1
ATOM 564 N N . ASN A 1 71 ? -8.844 2.515 4.943 1.00 83.50 71 ASN A N 1
ATOM 565 C CA . ASN A 1 71 ? -7.746 2.037 4.110 1.00 83.50 71 ASN A CA 1
ATOM 566 C C . ASN A 1 71 ? -6.619 3.069 4.018 1.00 83.50 71 ASN A C 1
ATOM 568 O O . ASN A 1 71 ? -6.851 4.277 4.031 1.00 83.50 71 ASN A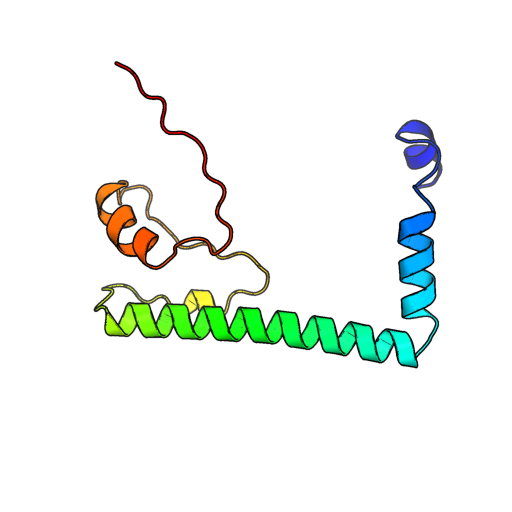 O 1
ATOM 572 N N . GLY A 1 72 ? -5.391 2.577 3.860 1.00 81.62 72 GLY A N 1
ATOM 573 C CA . GLY A 1 72 ? -4.196 3.401 3.700 1.00 81.62 72 GLY A CA 1
ATOM 574 C C . GLY A 1 72 ? -3.373 3.534 4.979 1.00 81.62 72 GLY A C 1
ATOM 575 O O . GLY A 1 72 ? -3.640 2.900 6.000 1.00 81.62 72 GLY A O 1
ATOM 576 N N . MET A 1 73 ? -2.322 4.346 4.908 1.00 81.19 73 MET A N 1
ATOM 577 C CA . MET A 1 73 ? -1.350 4.491 5.998 1.00 81.19 73 MET A CA 1
ATOM 578 C C . MET A 1 73 ? -1.850 5.386 7.138 1.00 81.19 73 MET A C 1
ATOM 580 O O . MET A 1 73 ? -1.388 5.266 8.268 1.00 81.19 73 MET A O 1
ATOM 584 N N . PHE A 1 74 ? -2.812 6.261 6.852 1.00 79.44 74 PHE A N 1
ATOM 585 C CA . PHE A 1 74 ? -3.284 7.275 7.786 1.00 79.44 74 PHE A CA 1
ATOM 586 C C . PHE A 1 74 ? -4.696 6.976 8.273 1.00 79.44 74 PHE A C 1
ATOM 588 O O . PHE A 1 74 ? -5.464 6.264 7.625 1.00 79.44 74 PHE A O 1
ATOM 595 N N . SER A 1 75 ? -5.025 7.516 9.442 1.00 72.12 75 SER A N 1
ATOM 596 C CA . SER A 1 75 ? -6.371 7.475 9.992 1.00 72.12 75 SER A CA 1
ATOM 597 C C . SER A 1 75 ? -6.761 8.809 10.573 1.00 72.12 75 SER A C 1
ATOM 599 O O . SER A 1 75 ? -5.969 9.450 11.261 1.00 72.12 75 SER A O 1
ATOM 601 N N . PHE A 1 76 ? -8.013 9.189 10.350 1.00 72.31 76 PHE A N 1
ATOM 602 C CA . PHE A 1 76 ? -8.587 10.342 11.018 1.00 72.31 76 PHE A CA 1
ATOM 603 C C . PHE A 1 76 ? -9.136 9.913 12.376 1.00 72.31 76 PHE A C 1
ATOM 605 O O . PHE A 1 76 ? -10.119 9.185 12.428 1.00 72.31 76 PHE A O 1
ATOM 612 N N . SER A 1 77 ? -8.516 10.350 13.473 1.00 66.44 77 SER A N 1
ATOM 613 C CA . SER A 1 77 ? -8.908 9.980 14.844 1.00 66.44 77 SER A CA 1
ATOM 614 C C . SER A 1 77 ? -10.098 10.778 15.398 1.00 66.44 77 SER A C 1
ATOM 616 O O . SER A 1 77 ? -10.534 10.53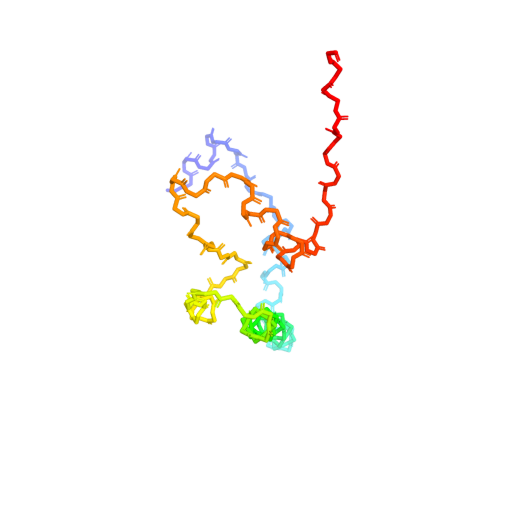2 16.520 1.00 66.44 77 SER A O 1
ATOM 618 N N . GLY A 1 78 ? -10.647 11.715 14.615 1.00 59.16 78 GLY A N 1
ATOM 619 C CA . GLY A 1 78 ? -11.887 12.425 14.925 1.00 59.16 78 GLY A CA 1
ATOM 620 C C . GLY A 1 78 ? -11.913 13.192 16.251 1.00 59.16 78 GLY A C 1
ATOM 621 O O . GLY A 1 78 ? -12.886 13.015 16.991 1.00 59.16 78 GLY A O 1
ATOM 622 N N . PRO A 1 79 ? -10.918 14.038 16.588 1.00 57.78 79 PRO A N 1
ATOM 623 C CA . PRO A 1 79 ? -11.091 14.964 17.698 1.00 57.78 79 PRO A CA 1
ATOM 624 C C . PRO A 1 79 ? -12.233 15.936 17.363 1.00 57.78 79 PRO A C 1
ATOM 626 O O . PRO A 1 79 ? -12.216 16.607 16.331 1.00 57.78 79 PRO A O 1
ATOM 629 N N . ASP A 1 80 ? -13.252 15.985 18.222 1.00 53.69 80 ASP A N 1
ATOM 630 C CA . ASP A 1 80 ? -14.235 17.066 18.200 1.00 53.69 80 ASP A CA 1
ATOM 631 C C . ASP A 1 80 ? -13.514 18.387 18.516 1.00 53.69 80 ASP A C 1
ATOM 633 O O . ASP A 1 80 ? -12.655 18.441 19.398 1.00 53.69 80 ASP A O 1
ATOM 637 N N . LYS A 1 81 ? -13.873 19.456 17.800 1.00 56.66 81 LYS A N 1
ATOM 638 C CA . LYS A 1 81 ? -13.275 20.794 17.926 1.00 56.66 81 LYS A CA 1
ATOM 639 C C . LYS A 1 81 ? -13.376 21.345 19.358 1.00 56.66 81 LYS A C 1
ATOM 641 O O . LYS A 1 81 ? -12.597 22.218 19.726 1.00 56.66 81 LYS A O 1
ATOM 646 N N . ARG A 1 82 ? -14.328 20.841 20.156 1.00 48.09 82 ARG A N 1
ATOM 647 C CA . ARG A 1 82 ? -14.574 21.233 21.550 1.00 48.09 82 ARG A CA 1
ATOM 648 C C . ARG A 1 82 ? -13.793 20.391 22.570 1.00 48.09 82 ARG A C 1
ATOM 650 O O . ARG A 1 82 ? -13.583 20.842 23.694 1.00 48.09 82 ARG A O 1
ATOM 657 N N . THR A 1 83 ? -13.312 19.206 22.188 1.00 50.22 83 THR A N 1
ATOM 658 C CA . THR A 1 83 ? -12.498 18.335 23.049 1.00 50.22 83 THR A CA 1
ATOM 659 C C . THR A 1 83 ? -11.045 18.814 23.021 1.00 50.22 83 THR A C 1
ATOM 661 O O . THR A 1 83 ? -10.194 18.307 22.293 1.00 50.22 83 THR A O 1
ATOM 664 N N . SER A 1 84 ? -10.778 19.860 23.800 1.00 40.28 84 SER A N 1
ATOM 665 C CA . SER A 1 84 ? -9.474 20.499 23.957 1.00 40.28 84 SER A CA 1
ATOM 666 C C . SER A 1 84 ? -8.382 19.513 24.410 1.00 40.28 84 SER A C 1
ATOM 668 O O . SER A 1 84 ? -8.636 18.495 25.059 1.00 40.28 84 SER A O 1
ATOM 670 N N . ALA A 1 85 ? -7.135 19.836 24.051 1.00 46.09 85 ALA A N 1
ATOM 671 C CA . ALA A 1 85 ? -5.899 19.043 24.125 1.00 46.09 85 ALA A CA 1
ATOM 672 C C . ALA A 1 85 ? -5.585 18.292 25.447 1.00 46.09 85 ALA A C 1
ATOM 674 O O . ALA A 1 85 ? -4.634 17.509 25.506 1.00 46.09 85 ALA A O 1
ATOM 675 N N . ALA A 1 86 ? -6.364 18.488 26.513 1.00 43.00 86 ALA A N 1
ATOM 676 C CA . ALA A 1 86 ? -6.202 17.813 27.794 1.00 43.00 86 ALA A CA 1
ATOM 677 C C . ALA A 1 86 ? -6.573 16.317 27.745 1.00 43.00 86 ALA A C 1
ATOM 679 O O . ALA A 1 86 ? -5.780 15.495 28.205 1.00 43.00 86 ALA A O 1
ATOM 680 N N . SER A 1 87 ? -7.704 15.947 27.131 1.00 44.41 87 SER A N 1
ATOM 681 C CA . SER A 1 87 ? -8.123 14.535 26.996 1.00 44.41 87 SER A CA 1
ATOM 682 C C . SER A 1 87 ? -7.351 13.801 25.900 1.00 44.41 87 SER A C 1
ATOM 684 O O . SER A 1 87 ? -7.088 12.601 26.009 1.00 44.41 87 SER A O 1
ATOM 686 N N . ALA A 1 88 ? -6.900 14.544 24.883 1.00 46.50 88 ALA A N 1
ATOM 687 C CA . ALA A 1 88 ? -6.050 14.021 23.824 1.00 46.50 88 ALA A CA 1
ATOM 688 C C . ALA A 1 88 ? -4.752 13.433 24.389 1.00 46.50 88 ALA A C 1
ATOM 690 O O . ALA A 1 88 ? -4.374 12.359 23.956 1.00 46.50 88 ALA A O 1
ATOM 691 N N . ARG A 1 89 ? -4.119 14.025 25.417 1.00 44.94 89 ARG A N 1
ATOM 692 C CA . ARG A 1 89 ? -2.861 13.510 26.007 1.00 44.94 89 ARG A CA 1
ATOM 693 C C . ARG A 1 89 ? -2.938 12.069 26.530 1.00 44.94 89 ARG A C 1
ATOM 695 O O . ARG A 1 89 ? -1.923 11.375 26.510 1.00 44.94 89 ARG A O 1
ATOM 702 N N . ARG A 1 90 ? -4.109 11.607 26.986 1.00 43.22 90 ARG A N 1
ATOM 703 C CA . ARG A 1 90 ? -4.286 10.234 27.494 1.00 43.22 90 ARG A CA 1
ATOM 704 C C . ARG A 1 90 ? -4.396 9.219 26.350 1.00 43.22 90 ARG A C 1
ATOM 706 O O . ARG A 1 90 ? -3.782 8.162 26.422 1.00 43.22 90 ARG A O 1
ATOM 713 N N . VAL A 1 91 ? -5.085 9.590 25.268 1.00 41.91 91 VAL A N 1
ATOM 714 C CA . VAL A 1 91 ? -5.205 8.784 24.040 1.00 41.91 91 VAL A CA 1
ATOM 715 C C . VAL A 1 91 ? -3.930 8.861 23.191 1.00 41.91 91 VAL A C 1
ATOM 717 O O . VAL A 1 91 ? -3.491 7.850 22.665 1.00 41.91 91 VAL A O 1
ATOM 720 N N . TRP A 1 92 ? -3.257 10.013 23.128 1.00 43.28 92 TRP A N 1
ATOM 721 C CA . TRP A 1 92 ? -2.006 10.225 22.383 1.00 43.28 92 TRP A CA 1
ATOM 722 C C . TRP A 1 92 ? -0.840 9.402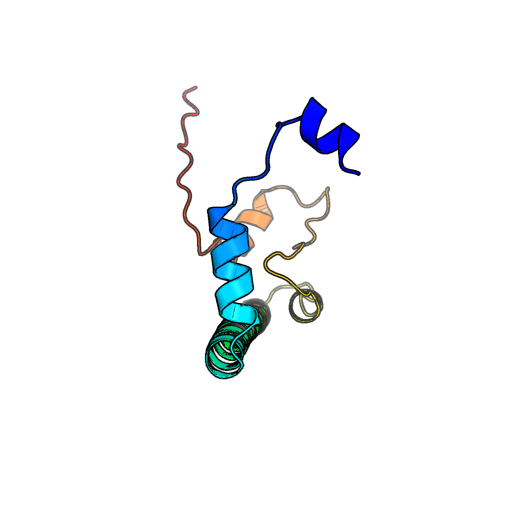 22.934 1.00 43.28 92 TRP A C 1
ATOM 724 O O . TRP A 1 92 ? 0.041 9.004 22.182 1.00 43.28 92 TRP A O 1
ATOM 734 N N . ARG A 1 93 ? -0.856 9.093 24.239 1.00 43.72 93 ARG A N 1
ATOM 735 C CA . ARG A 1 93 ? 0.114 8.181 24.861 1.00 43.72 93 ARG A CA 1
ATOM 736 C C . ARG A 1 93 ? -0.055 6.730 24.371 1.00 43.72 93 ARG A C 1
ATOM 738 O O . ARG A 1 93 ? 0.895 5.964 24.456 1.00 43.72 93 ARG A O 1
ATOM 745 N N .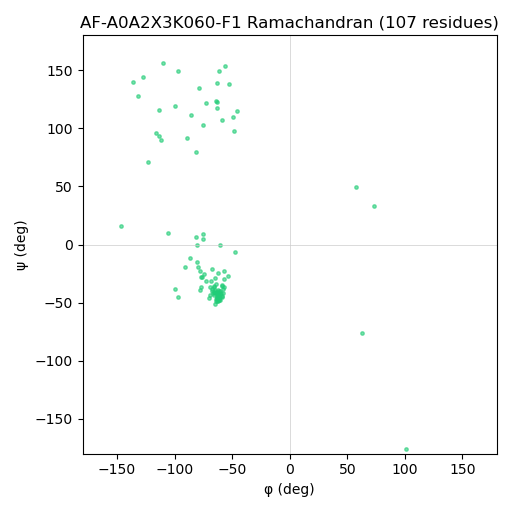 ILE A 1 94 ? -1.230 6.380 23.836 1.00 48.91 94 ILE A N 1
ATOM 746 C CA . ILE A 1 94 ? -1.560 5.070 23.246 1.00 48.91 94 ILE A CA 1
ATOM 747 C C . ILE A 1 94 ? -1.466 5.126 21.706 1.00 48.91 94 ILE A C 1
ATOM 749 O O . ILE A 1 94 ? -0.943 4.205 21.093 1.00 48.91 94 ILE A O 1
ATOM 753 N N . CYS A 1 95 ? -1.879 6.232 21.070 1.00 45.00 95 CYS A N 1
ATOM 754 C CA . CYS A 1 95 ? -1.716 6.512 19.633 1.00 45.00 95 CYS A CA 1
ATOM 755 C C . CYS A 1 95 ? -0.290 6.902 19.225 1.00 45.00 95 CYS A C 1
ATOM 757 O O . CYS A 1 95 ? -0.116 7.398 18.111 1.00 45.00 95 CYS A O 1
ATOM 759 N N . GLY A 1 96 ? 0.698 6.777 20.117 1.00 41.03 96 GLY A N 1
ATOM 760 C CA . GLY A 1 96 ? 2.052 7.268 19.894 1.00 41.03 96 GLY A CA 1
ATOM 761 C C . GLY A 1 96 ? 2.561 6.813 18.534 1.00 41.03 96 GLY A C 1
ATOM 762 O O . GLY A 1 96 ? 2.791 5.624 18.320 1.00 41.03 96 GLY A O 1
ATOM 763 N N . CYS A 1 97 ? 2.683 7.771 17.611 1.00 42.62 97 CYS A N 1
ATOM 764 C CA . CYS A 1 97 ? 3.246 7.573 16.291 1.00 42.62 97 CYS A CA 1
ATOM 765 C C . CYS A 1 97 ? 4.533 6.762 16.434 1.00 42.62 97 CYS A C 1
ATOM 767 O O . CYS A 1 97 ? 5.526 7.249 16.969 1.00 42.62 97 CYS A O 1
ATOM 769 N N . PHE A 1 98 ? 4.527 5.545 15.895 1.00 31.64 98 PHE A N 1
ATOM 770 C CA . PHE A 1 98 ? 5.705 4.689 15.752 1.00 31.64 98 PHE A CA 1
ATOM 771 C C . PHE A 1 98 ? 6.805 5.332 14.875 1.00 31.64 98 PHE A C 1
ATOM 773 O O . PHE A 1 98 ? 7.882 4.776 14.694 1.00 31.64 98 PHE A O 1
ATOM 780 N N . TRP A 1 99 ? 6.576 6.544 14.363 1.00 24.77 99 TRP A N 1
ATOM 781 C CA . TRP A 1 99 ? 7.598 7.371 13.749 1.00 24.77 99 TRP A CA 1
ATOM 782 C C . TRP A 1 99 ? 7.876 8.601 14.613 1.00 24.77 99 TRP A C 1
ATOM 784 O O . TRP A 1 99 ? 7.234 9.646 14.510 1.00 24.77 99 TRP A O 1
ATOM 794 N N . SER A 1 100 ? 8.837 8.428 15.516 1.00 32.16 100 SER A N 1
ATOM 795 C CA . SER A 1 100 ? 9.429 9.490 16.316 1.00 32.16 100 SER A CA 1
ATOM 796 C C . SER A 1 100 ? 10.044 10.549 15.397 1.00 32.16 100 SER A C 1
ATOM 798 O O . SER A 1 100 ? 11.103 10.341 14.808 1.00 32.16 100 SER A O 1
ATOM 800 N N . ARG A 1 101 ? 9.401 11.715 15.300 1.00 29.03 101 ARG A N 1
ATOM 801 C CA . ARG A 1 101 ? 10.094 12.973 15.019 1.00 29.03 101 ARG A CA 1
ATOM 802 C C . ARG A 1 101 ? 9.932 13.883 16.222 1.00 29.03 101 ARG A C 1
ATOM 804 O O . ARG A 1 101 ? 8.927 14.554 16.424 1.00 29.03 101 ARG A O 1
ATOM 811 N N . LYS A 1 102 ? 10.974 13.818 17.036 1.00 39.22 102 LYS A N 1
ATOM 812 C CA . LYS A 1 102 ? 11.388 14.770 18.056 1.00 39.22 102 LYS A CA 1
ATOM 813 C C . LYS A 1 102 ? 11.389 16.176 17.429 1.00 39.22 102 LYS A C 1
ATOM 815 O O . LYS A 1 102 ? 12.335 16.530 16.739 1.00 39.22 102 LYS A O 1
ATOM 820 N N . CYS A 1 103 ? 10.326 16.953 17.626 1.00 28.20 103 CYS A N 1
ATOM 821 C CA . CYS A 1 103 ? 10.373 18.404 17.449 1.00 28.20 103 CYS A CA 1
ATOM 822 C C . CYS A 1 103 ? 10.514 19.023 18.835 1.00 28.20 103 CYS A C 1
ATOM 824 O O . CYS A 1 103 ? 9.707 18.757 19.729 1.00 28.20 103 CYS A O 1
ATOM 826 N N . GLY A 1 104 ? 11.621 19.745 18.999 1.00 28.58 104 GLY A N 1
ATOM 827 C CA . GLY A 1 104 ? 12.054 20.382 20.228 1.00 28.58 104 GLY A CA 1
ATOM 828 C C . GLY A 1 104 ? 10.970 21.264 20.824 1.00 28.58 104 GLY A C 1
ATOM 829 O O . GLY A 1 104 ? 10.245 21.974 20.132 1.00 28.58 104 GLY A O 1
ATOM 830 N N . ARG A 1 105 ? 10.871 21.153 22.140 1.00 36.16 105 ARG A N 1
ATOM 831 C CA . ARG A 1 105 ? 10.120 22.031 23.010 1.00 36.16 105 ARG A CA 1
ATOM 832 C C . ARG A 1 105 ? 11.098 23.140 23.401 1.00 36.16 105 ARG A C 1
ATOM 834 O O . ARG A 1 105 ? 11.831 22.938 24.356 1.00 36.16 105 ARG A O 1
ATOM 841 N N . ASP A 1 106 ? 11.121 24.234 22.648 1.00 31.28 106 ASP A N 1
ATOM 842 C CA . ASP A 1 106 ? 11.654 25.514 23.122 1.00 31.28 106 ASP A CA 1
ATOM 843 C C . ASP A 1 106 ? 10.480 26.482 23.198 1.00 31.28 106 ASP A C 1
ATOM 845 O O . ASP A 1 106 ? 10.073 27.093 22.216 1.00 31.28 106 ASP A O 1
ATOM 849 N N . ASP A 1 107 ? 9.898 26.532 24.390 1.00 33.16 107 ASP A N 1
ATOM 850 C CA . ASP A 1 107 ? 8.984 27.582 24.821 1.00 33.16 107 ASP A CA 1
ATOM 851 C C . ASP A 1 107 ? 9.622 28.152 26.094 1.00 33.16 107 ASP A C 1
ATOM 853 O O . ASP A 1 107 ? 9.233 27.844 27.221 1.00 33.16 107 ASP A O 1
ATOM 857 N N . THR A 1 108 ? 10.732 28.872 25.912 1.00 32.75 108 THR A N 1
ATOM 858 C CA . THR A 1 108 ? 11.262 29.771 26.937 1.00 32.75 108 THR A CA 1
ATOM 859 C C . THR A 1 108 ? 10.386 31.013 26.958 1.00 32.75 108 THR A C 1
ATOM 861 O O . THR A 1 108 ? 10.506 31.890 26.099 1.00 32.75 108 THR A O 1
ATOM 864 N N . ARG A 1 109 ? 9.525 31.069 27.968 1.00 30.88 109 ARG A N 1
ATOM 865 C CA . ARG A 1 109 ? 9.161 32.301 28.653 1.00 30.88 109 ARG A CA 1
ATOM 866 C C . ARG A 1 109 ? 9.576 32.165 30.109 1.00 30.88 109 ARG A C 1
ATOM 868 O O . ARG A 1 109 ? 9.440 31.038 30.635 1.00 30.88 109 ARG A O 1
#

Solvent-accessible surface area (backbone atoms only — not comparable to full-atom values): 6984 Å² total; per-residue (Å²): 115,71,69,62,44,45,76,73,65,56,67,82,78,58,66,68,57,50,53,53,50,56,34,70,73,32,70,71,50,31,52,53,52,55,48,54,52,48,52,53,52,50,49,53,51,51,51,36,48,53,50,43,52,54,38,55,76,69,62,53,94,63,90,52,70,66,57,60,74,51,76,77,97,65,78,85,85,74,79,53,94,79,65,53,73,73,65,47,56,68,53,46,71,73,64,55,63,91,70,84,74,90,73,84,88,82,80,87,126

Mean predicted aligned error: 13.37 Å

Nearest PDB structures (foldseek):
  1qis-assembly1_A-2  TM=9.507E-01  e=4.953E-08  Escherichia coli
  1b4x-assembly1_A  TM=9.682E-01  e=6.853E-08  Escherichia coli
  1ix8-assembly1_A-2  TM=9.684E-01  e=6.853E-08  Escherichia coli
  1aam-assembly1_A-2  TM=9.442E-01  e=8.327E-08  Escherichia coli

Foldseek 3Di:
DQVVCCVPPNDDDVPVVVVVCVQVVDPVSVVVVVVVVVVVQVVQLVVQVVLQVVCVVVVPVDRPVVSNVDGDDDDDPDDDPPNDPPVVVVSCVSVPPPDDDDDDPDPDD